Protein AF-A0A967M1W3-F1 (afdb_monomer)

Structure (mmCIF, N/CA/C/O backbone):
data_AF-A0A967M1W3-F1
#
_entry.id   AF-A0A967M1W3-F1
#
loop_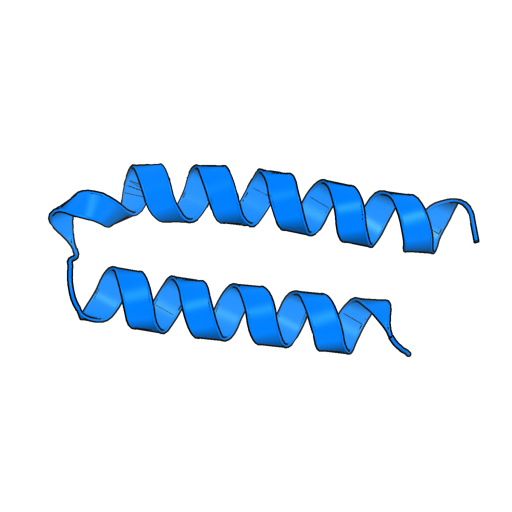
_atom_site.group_PDB
_atom_site.id
_atom_site.type_symbol
_atom_site.label_atom_id
_atom_site.label_alt_id
_atom_site.label_comp_id
_atom_site.label_asym_id
_atom_site.label_entity_id
_atom_site.label_seq_id
_atom_site.pdbx_PDB_ins_code
_atom_site.Cartn_x
_atom_site.Cartn_y
_atom_site.Cartn_z
_atom_site.occupancy
_atom_site.B_iso_or_equiv
_atom_site.auth_seq_id
_atom_site.auth_comp_id
_atom_site.auth_asym_id
_atom_site.auth_atom_id
_atom_site.pdbx_PDB_model_num
ATOM 1 N N . PHE A 1 1 ? 11.002 -4.564 -11.734 1.00 65.62 1 PHE A N 1
ATOM 2 C CA . PHE A 1 1 ? 11.210 -4.935 -10.313 1.00 65.62 1 PHE A CA 1
ATOM 3 C C . PHE A 1 1 ? 10.535 -3.983 -9.320 1.00 65.62 1 PHE A C 1
ATOM 5 O O . PHE A 1 1 ? 9.969 -4.481 -8.356 1.00 65.62 1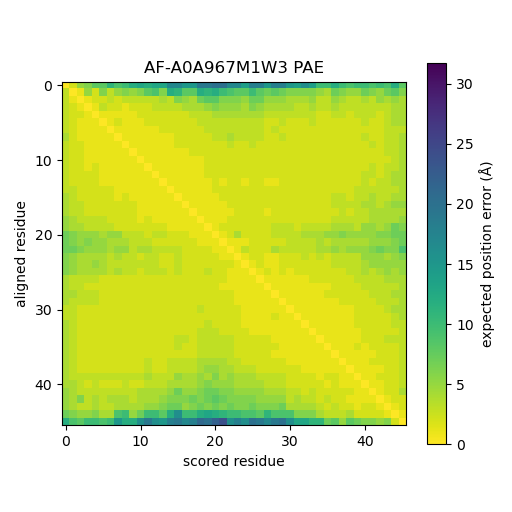 PHE A O 1
ATOM 12 N N . GLY A 1 2 ? 10.538 -2.657 -9.529 1.00 82.94 2 GLY A N 1
ATOM 13 C CA . GLY A 1 2 ? 9.914 -1.702 -8.591 1.00 82.94 2 GLY A CA 1
ATOM 14 C C . GLY A 1 2 ? 8.395 -1.861 -8.410 1.00 82.94 2 GLY A C 1
ATOM 15 O O . GLY A 1 2 ? 7.917 -1.809 -7.281 1.00 82.94 2 GLY A O 1
ATOM 16 N N . THR A 1 3 ? 7.658 -2.140 -9.491 1.00 88.44 3 THR A N 1
ATOM 17 C CA . THR A 1 3 ? 6.188 -2.288 -9.496 1.00 88.44 3 THR A CA 1
ATOM 18 C C . THR A 1 3 ? 5.698 -3.349 -8.514 1.00 88.44 3 THR A C 1
ATOM 20 O O . THR A 1 3 ? 4.975 -3.025 -7.578 1.00 88.44 3 THR A O 1
ATOM 23 N N . GLY A 1 4 ? 6.163 -4.596 -8.653 1.00 88.94 4 GLY A N 1
ATOM 24 C CA . GLY A 1 4 ? 5.728 -5.697 -7.785 1.00 88.94 4 GLY A CA 1
ATOM 25 C C . GLY A 1 4 ? 6.069 -5.483 -6.305 1.00 88.94 4 GLY A C 1
ATOM 26 O O . GLY A 1 4 ? 5.292 -5.856 -5.429 1.00 88.94 4 GLY A O 1
ATOM 27 N N . LEU A 1 5 ? 7.191 -4.815 -6.011 1.00 92.44 5 LEU A N 1
ATOM 28 C CA . LEU A 1 5 ? 7.558 -4.423 -4.645 1.00 92.44 5 LEU A CA 1
ATOM 29 C C . LEU A 1 5 ? 6.601 -3.363 -4.079 1.00 92.44 5 LEU A C 1
ATOM 31 O O . LEU A 1 5 ? 6.121 -3.507 -2.954 1.00 92.44 5 LEU A O 1
ATOM 35 N N . GLY A 1 6 ? 6.290 -2.328 -4.864 1.00 92.19 6 GLY A N 1
ATOM 36 C CA . GLY A 1 6 ? 5.344 -1.279 -4.479 1.00 92.19 6 GLY A CA 1
ATOM 37 C C . GLY A 1 6 ? 3.933 -1.821 -4.246 1.00 92.19 6 GLY A C 1
ATOM 38 O O . GLY A 1 6 ? 3.302 -1.500 -3.239 1.00 92.19 6 GLY A O 1
ATOM 39 N N . GLN A 1 7 ? 3.467 -2.712 -5.122 1.00 94.19 7 GLN A N 1
ATOM 40 C CA . GLN A 1 7 ? 2.163 -3.360 -4.983 1.00 94.19 7 GLN A CA 1
ATOM 41 C C . GLN A 1 7 ? 2.102 -4.276 -3.756 1.00 94.19 7 GLN A C 1
ATOM 43 O O . GLN A 1 7 ? 1.141 -4.210 -2.991 1.00 94.19 7 GLN A O 1
ATOM 48 N N . GLY A 1 8 ? 3.142 -5.083 -3.515 1.00 94.56 8 GLY A N 1
ATOM 49 C CA . GLY A 1 8 ? 3.218 -5.952 -2.337 1.00 94.56 8 GLY A CA 1
ATOM 50 C C . GLY A 1 8 ? 3.176 -5.172 -1.018 1.00 94.56 8 GLY A C 1
ATOM 51 O O . GLY A 1 8 ? 2.457 -5.551 -0.092 1.00 94.56 8 GLY A O 1
ATOM 52 N N . LEU A 1 9 ? 3.884 -4.040 -0.944 1.00 95.25 9 LEU A N 1
ATOM 53 C CA . LEU A 1 9 ? 3.851 -3.137 0.214 1.00 95.25 9 LEU A CA 1
ATOM 54 C C . LEU A 1 9 ? 2.479 -2.479 0.409 1.00 95.25 9 LEU A C 1
ATOM 56 O O . LEU A 1 9 ? 2.001 -2.390 1.546 1.00 95.25 9 LEU A O 1
ATOM 60 N N . ALA A 1 10 ? 1.831 -2.048 -0.677 1.00 94.69 10 ALA A N 1
ATOM 61 C CA . ALA A 1 10 ? 0.491 -1.471 -0.629 1.00 94.69 10 ALA A CA 1
ATOM 62 C C . ALA A 1 10 ? -0.540 -2.479 -0.096 1.00 94.69 10 ALA A C 1
ATOM 64 O O . ALA A 1 10 ? -1.305 -2.152 0.813 1.00 94.69 10 ALA A O 1
ATOM 65 N N . ILE A 1 11 ? -0.504 -3.723 -0.587 1.00 96.00 11 ILE A N 1
ATOM 66 C CA . ILE A 1 11 ? -1.396 -4.802 -0.137 1.00 96.00 11 ILE A CA 1
ATOM 67 C C . ILE A 1 11 ? -1.152 -5.129 1.337 1.00 96.00 11 ILE A C 1
ATOM 69 O O . ILE A 1 11 ? -2.104 -5.178 2.114 1.00 96.00 11 ILE A O 1
ATOM 73 N N . LYS A 1 12 ? 0.111 -5.293 1.754 1.00 97.00 12 LYS A N 1
ATOM 74 C CA . LYS A 1 12 ? 0.455 -5.544 3.163 1.00 97.00 12 LYS A CA 1
ATOM 75 C C . LYS A 1 12 ? -0.139 -4.465 4.076 1.00 97.00 12 LYS A C 1
ATOM 77 O O . LYS A 1 12 ? -0.793 -4.780 5.067 1.00 97.00 12 LYS A O 1
ATOM 82 N N . SER A 1 13 ? 0.055 -3.199 3.713 1.00 95.44 13 SER A N 1
ATOM 83 C CA . SER A 1 13 ? -0.411 -2.052 4.501 1.00 95.44 13 SER A CA 1
ATOM 84 C C . SER A 1 13 ? -1.940 -1.977 4.558 1.00 95.44 13 SER A C 1
ATOM 86 O O . SER A 1 13 ? -2.506 -1.662 5.605 1.00 95.44 13 SER A O 1
ATOM 88 N N . ALA A 1 14 ? -2.622 -2.309 3.458 1.00 96.12 14 ALA A N 1
ATOM 89 C CA . ALA A 1 14 ? -4.077 -2.380 3.411 1.00 96.12 14 ALA A CA 1
ATOM 90 C C . ALA A 1 14 ? -4.618 -3.489 4.324 1.00 96.12 14 ALA A C 1
ATOM 92 O O . ALA A 1 14 ? -5.527 -3.234 5.110 1.00 96.12 14 ALA A O 1
ATOM 93 N N . VAL A 1 15 ? -4.025 -4.688 4.288 1.00 96.12 15 VAL A N 1
ATOM 94 C CA . VAL A 1 15 ? -4.421 -5.809 5.156 1.00 96.12 15 VAL A CA 1
ATOM 95 C C . VAL A 1 15 ? -4.214 -5.467 6.633 1.00 96.12 15 VAL A C 1
ATOM 97 O O . VAL A 1 15 ? -5.117 -5.685 7.439 1.00 96.12 15 VAL A O 1
ATOM 100 N N . GLU A 1 16 ? -3.078 -4.867 6.998 1.00 97.12 16 GLU A N 1
ATOM 101 C CA . GLU A 1 16 ? -2.835 -4.404 8.371 1.00 97.12 16 GLU A CA 1
ATOM 102 C C . GLU A 1 16 ? -3.840 -3.324 8.807 1.00 97.12 16 GLU A C 1
ATOM 104 O O . GLU A 1 16 ? -4.331 -3.344 9.938 1.00 97.12 16 GLU A O 1
ATOM 109 N N . GLY A 1 17 ? -4.179 -2.392 7.911 1.00 95.19 17 GLY A N 1
ATOM 110 C 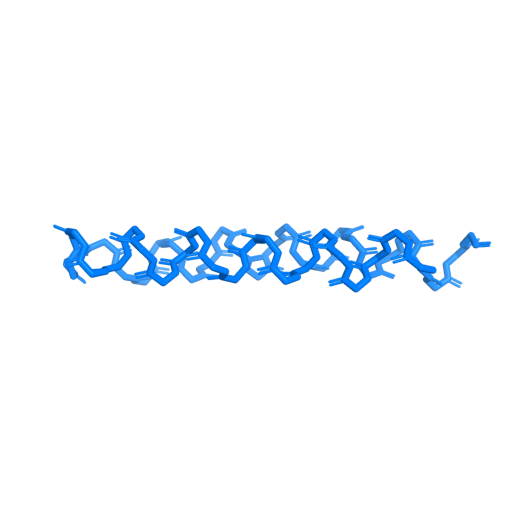CA . GLY A 1 17 ? -5.181 -1.358 8.162 1.00 95.19 17 GLY A CA 1
ATOM 111 C C . GLY A 1 17 ? -6.580 -1.934 8.388 1.00 95.19 17 GLY A C 1
ATOM 112 O O . GLY A 1 17 ? -7.256 -1.546 9.341 1.00 95.19 17 GLY A O 1
ATOM 113 N N . VAL A 1 18 ? -6.991 -2.899 7.559 1.00 96.81 18 VAL A N 1
ATOM 114 C CA . VAL A 1 18 ? -8.268 -3.617 7.696 1.00 96.81 18 VAL A CA 1
ATOM 115 C C . VAL A 1 18 ? -8.308 -4.413 8.997 1.00 96.81 18 VAL A C 1
ATOM 117 O O . VAL A 1 18 ? -9.308 -4.363 9.705 1.00 96.81 18 VAL A O 1
ATOM 120 N N . ALA A 1 19 ? -7.222 -5.105 9.349 1.00 95.94 19 ALA A N 1
ATOM 121 C CA . ALA A 1 19 ? -7.146 -5.876 10.587 1.00 95.94 19 ALA A CA 1
ATOM 122 C C . ALA A 1 19 ?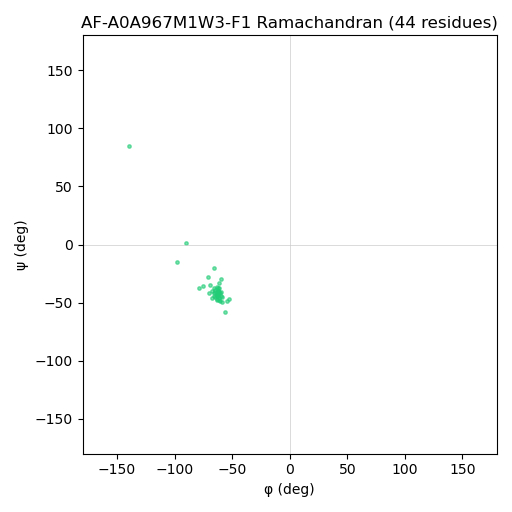 -7.294 -4.988 11.837 1.00 95.94 19 ALA A C 1
ATOM 124 O O . ALA A 1 19 ? -7.940 -5.389 12.802 1.00 95.94 19 ALA A O 1
ATOM 125 N N . ARG A 1 20 ? -6.734 -3.769 11.816 1.00 96.38 20 ARG A N 1
ATOM 126 C CA . ARG A 1 20 ? -6.869 -2.796 12.916 1.00 96.38 20 ARG A CA 1
ATOM 127 C C . ARG A 1 20 ? -8.240 -2.130 12.968 1.00 96.38 20 ARG A C 1
ATOM 129 O O . ARG A 1 20 ? -8.720 -1.826 14.055 1.00 96.38 20 ARG A O 1
ATOM 136 N N . ASN A 1 21 ? -8.854 -1.867 11.816 1.00 95.12 21 ASN A N 1
ATOM 137 C CA . ASN A 1 21 ? -10.174 -1.249 11.736 1.00 95.12 21 ASN A CA 1
ATOM 138 C C . ASN A 1 21 ? -11.032 -1.896 10.632 1.00 95.12 21 ASN A C 1
ATOM 140 O O . ASN A 1 21 ? -11.122 -1.361 9.520 1.00 95.12 21 ASN A O 1
ATOM 144 N 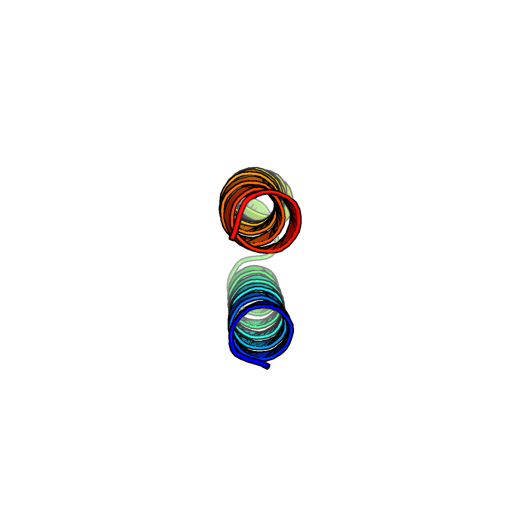N . PRO A 1 22 ? -11.718 -3.012 10.942 1.00 93.06 22 PRO A N 1
ATOM 145 C CA . PRO A 1 22 ? -12.536 -3.732 9.966 1.00 93.06 22 PRO A CA 1
ATOM 146 C C . PRO A 1 22 ? -13.669 -2.885 9.370 1.00 93.06 22 PRO A C 1
ATOM 148 O O . PRO A 1 22 ? -14.022 -3.058 8.204 1.00 93.06 22 PRO A O 1
ATOM 151 N N . GLY A 1 23 ? -14.201 -1.919 10.131 1.00 95.38 23 GLY A N 1
ATOM 152 C CA . GLY A 1 23 ? -15.255 -1.009 9.667 1.00 95.38 23 GLY A CA 1
ATOM 153 C C . GLY A 1 23 ? -14.808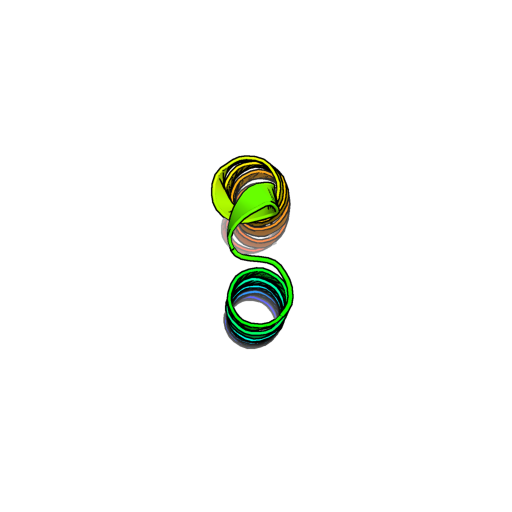 -0.060 8.549 1.00 95.38 23 GLY A C 1
ATOM 154 O O . GLY A 1 23 ? -15.637 0.434 7.790 1.00 95.38 23 GLY A O 1
ATOM 155 N N . ALA A 1 24 ? -13.499 0.161 8.395 1.00 94.31 24 ALA A N 1
ATOM 156 C CA . ALA A 1 24 ? -12.933 0.974 7.320 1.00 94.31 24 ALA A CA 1
ATOM 157 C C . ALA A 1 24 ? -12.586 0.167 6.053 1.00 94.31 24 ALA A C 1
ATOM 159 O O . ALA A 1 24 ? -12.089 0.749 5.086 1.00 94.31 24 ALA A O 1
ATOM 160 N N . SER A 1 25 ? -12.853 -1.147 6.027 1.00 93.88 25 SER A N 1
ATOM 161 C CA . SER A 1 25 ? -12.384 -2.062 4.977 1.00 93.88 25 SER A CA 1
ATOM 162 C C . SER A 1 25 ? -12.727 -1.615 3.556 1.00 93.88 25 SER A C 1
ATOM 164 O O . SER A 1 25 ? -11.842 -1.539 2.705 1.00 93.88 25 SER A O 1
ATOM 166 N N . GLY A 1 26 ? -13.978 -1.209 3.312 1.00 95.00 26 GLY A N 1
ATOM 167 C CA . GLY A 1 26 ? -14.402 -0.743 1.989 1.00 95.00 26 GLY A CA 1
ATOM 168 C C . GLY A 1 26 ? -13.608 0.474 1.505 1.00 95.00 26 GLY A C 1
ATOM 169 O O . GLY A 1 26 ? -13.129 0.495 0.376 1.00 95.00 26 GLY A O 1
ATOM 170 N N . LYS A 1 27 ? -13.386 1.465 2.378 1.00 96.44 27 LYS A N 1
ATOM 171 C CA . LYS A 1 27 ? -12.611 2.667 2.032 1.00 96.44 27 LYS A CA 1
ATOM 172 C C . LYS A 1 27 ? -11.134 2.340 1.796 1.00 96.44 27 LYS A C 1
ATOM 174 O O . LYS A 1 27 ? -10.540 2.886 0.868 1.00 96.44 27 LYS A O 1
ATOM 179 N N . ILE A 1 28 ? -10.553 1.453 2.609 1.00 96.56 28 ILE A N 1
ATOM 180 C CA . ILE A 1 28 ? -9.159 1.010 2.463 1.00 96.5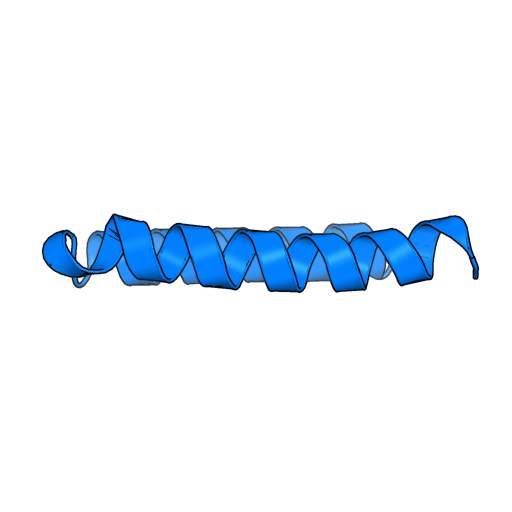6 28 ILE A CA 1
ATOM 181 C C . ILE A 1 28 ? -8.969 0.278 1.129 1.00 96.56 28 ILE A C 1
ATOM 183 O O . ILE A 1 28 ? -8.049 0.612 0.387 1.00 96.56 28 ILE A O 1
ATOM 187 N N . MET A 1 29 ? -9.863 -0.656 0.790 1.00 95.88 29 MET A N 1
ATOM 188 C CA . MET A 1 29 ? -9.847 -1.380 -0.487 1.00 95.88 29 MET A CA 1
ATOM 189 C C . MET A 1 29 ? -9.941 -0.432 -1.688 1.00 95.88 29 MET A C 1
ATOM 191 O O . MET A 1 29 ? -9.155 -0.561 -2.626 1.00 95.88 29 MET A O 1
ATOM 195 N N . THR A 1 30 ? -10.844 0.554 -1.649 1.00 96.50 30 THR A N 1
ATOM 196 C CA . THR A 1 30 ? -10.989 1.537 -2.735 1.00 96.50 30 THR A CA 1
ATOM 197 C C . THR A 1 30 ? -9.709 2.341 -2.947 1.00 96.50 30 THR A C 1
ATOM 199 O O . THR A 1 30 ? -9.232 2.453 -4.073 1.00 96.50 30 THR A O 1
ATOM 202 N N . ILE A 1 31 ? -9.116 2.876 -1.875 1.00 95.94 31 ILE A N 1
ATOM 203 C CA . ILE A 1 31 ? -7.878 3.665 -1.974 1.00 95.94 31 ILE A CA 1
ATOM 204 C C . ILE A 1 31 ? -6.713 2.788 -2.453 1.00 95.94 31 ILE A C 1
ATOM 206 O O . ILE A 1 31 ? -5.936 3.217 -3.305 1.00 95.94 31 ILE A O 1
ATOM 210 N N . MET A 1 32 ? -6.614 1.552 -1.952 1.00 97.00 32 MET A N 1
ATOM 211 C CA . MET A 1 32 ? -5.601 0.587 -2.379 1.00 97.00 32 MET A CA 1
ATOM 212 C C . MET A 1 32 ? -5.695 0.312 -3.883 1.00 97.00 32 MET A C 1
ATOM 214 O O . MET A 1 32 ? -4.682 0.399 -4.568 1.00 97.00 32 MET A O 1
ATOM 218 N N . LEU A 1 33 ? -6.888 0.021 -4.411 1.00 96.12 33 LEU A N 1
ATOM 219 C CA . LEU A 1 33 ? -7.084 -0.252 -5.839 1.00 96.12 33 LEU A CA 1
ATOM 220 C C . LEU A 1 33 ? -6.699 0.940 -6.719 1.00 96.12 33 LEU A C 1
ATOM 222 O O . LEU A 1 33 ? -6.048 0.746 -7.743 1.00 96.12 33 LEU A O 1
ATOM 226 N N . ILE A 1 34 ? -7.039 2.163 -6.304 1.00 95.81 34 ILE A N 1
ATOM 227 C CA . ILE A 1 34 ? -6.640 3.382 -7.023 1.00 95.81 34 ILE A CA 1
ATOM 228 C C . ILE A 1 34 ? -5.109 3.498 -7.060 1.00 95.81 34 ILE A C 1
ATOM 230 O O . ILE A 1 34 ? -4.532 3.707 -8.125 1.00 95.81 34 ILE A O 1
ATOM 234 N N . GLY A 1 35 ? -4.439 3.308 -5.920 1.00 93.81 35 GLY A N 1
ATOM 235 C CA . GLY A 1 35 ? -2.977 3.354 -5.848 1.00 93.81 35 GLY A CA 1
ATOM 236 C C . GLY A 1 35 ? -2.301 2.252 -6.672 1.00 93.81 35 GLY A C 1
ATOM 237 O O . GLY A 1 35 ? -1.337 2.520 -7.384 1.00 93.81 35 GLY A O 1
ATOM 238 N N . LEU A 1 36 ? -2.834 1.027 -6.635 1.00 95.12 36 LEU A N 1
ATOM 239 C CA . LEU A 1 36 ? -2.341 -0.092 -7.443 1.00 95.12 36 LEU A CA 1
ATOM 240 C C . LEU A 1 36 ? -2.489 0.185 -8.942 1.00 95.12 36 LEU A C 1
ATOM 242 O O . LEU A 1 36 ? -1.561 -0.101 -9.691 1.00 95.12 36 LEU A O 1
ATOM 246 N N . ALA A 1 37 ? -3.601 0.787 -9.372 1.00 94.56 37 ALA A N 1
ATOM 247 C CA . ALA A 1 37 ? -3.817 1.159 -10.769 1.00 94.56 37 ALA A CA 1
ATOM 248 C C . ALA A 1 37 ? -2.798 2.201 -11.263 1.00 94.56 37 ALA A C 1
ATOM 250 O O . ALA A 1 37 ? -2.335 2.117 -12.397 1.00 94.56 37 ALA A O 1
ATOM 251 N N . MET A 1 38 ? -2.403 3.151 -10.409 1.00 93.06 38 MET A N 1
ATOM 252 C CA . MET A 1 38 ? -1.346 4.122 -10.727 1.00 93.06 38 MET A CA 1
ATOM 253 C C . MET A 1 38 ? 0.044 3.479 -10.798 1.00 93.06 38 MET A C 1
ATOM 255 O O . MET A 1 38 ? 0.883 3.893 -11.591 1.00 93.06 38 MET A O 1
ATOM 259 N N . ILE A 1 39 ? 0.310 2.477 -9.960 1.00 92.19 39 ILE A N 1
ATOM 2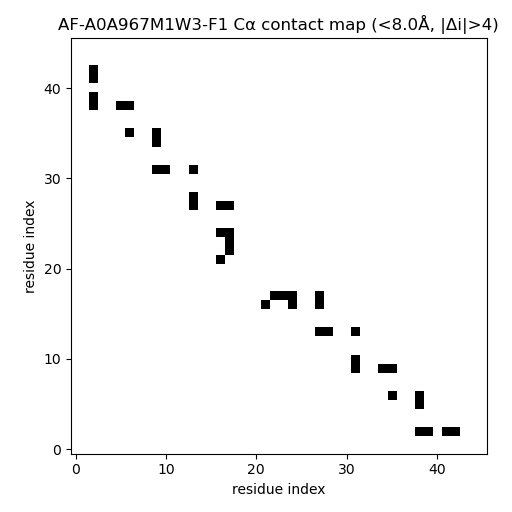60 C CA . ILE A 1 39 ? 1.579 1.740 -9.997 1.00 92.19 39 ILE A CA 1
ATOM 261 C C . ILE A 1 39 ? 1.650 0.870 -11.262 1.00 92.19 39 ILE A C 1
ATOM 263 O O . ILE A 1 39 ? 2.685 0.840 -11.926 1.00 92.19 39 ILE A O 1
ATOM 267 N N . GLU A 1 40 ? 0.550 0.208 -11.624 1.00 92.75 40 GLU A N 1
ATOM 268 C CA . GLU A 1 40 ? 0.438 -0.570 -12.865 1.00 92.75 40 GLU A CA 1
ATOM 269 C C . GLU A 1 40 ? 0.540 0.295 -14.118 1.00 92.75 40 GLU A C 1
ATOM 271 O O . GLU A 1 40 ? 1.198 -0.107 -15.073 1.00 92.75 40 GLU A O 1
ATOM 276 N N . SER A 1 41 ? -0.045 1.498 -14.133 1.00 91.81 41 SER A N 1
ATOM 277 C CA . SER A 1 41 ? 0.074 2.370 -15.305 1.00 91.81 41 SER A CA 1
ATOM 278 C C . SER A 1 41 ? 1.536 2.711 -15.598 1.00 91.81 41 SER A C 1
ATOM 280 O O . SER A 1 41 ? 1.961 2.632 -16.747 1.00 91.81 41 SER A O 1
ATOM 282 N N . LEU A 1 42 ? 2.345 2.989 -14.572 1.00 87.88 42 LEU A N 1
ATOM 283 C CA . LEU A 1 42 ? 3.783 3.203 -14.744 1.00 87.88 42 LEU A CA 1
ATOM 284 C C . LEU A 1 42 ? 4.489 1.960 -15.295 1.00 87.88 42 LEU A C 1
ATOM 286 O O . LEU A 1 42 ? 5.373 2.103 -16.122 1.00 87.88 42 LEU A O 1
ATOM 290 N N . ALA A 1 43 ? 4.090 0.759 -14.879 1.00 88.00 43 ALA A N 1
ATOM 291 C CA . ALA A 1 43 ? 4.694 -0.488 -15.350 1.00 88.00 43 ALA A CA 1
ATOM 292 C C . ALA A 1 43 ? 4.355 -0.830 -16.808 1.00 88.00 43 ALA A C 1
ATOM 294 O O . ALA A 1 43 ? 5.118 -1.530 -17.466 1.00 88.00 43 ALA A O 1
ATOM 295 N N . ILE A 1 44 ? 3.195 -0.381 -17.294 1.00 88.19 44 ILE A N 1
ATOM 296 C CA . ILE A 1 44 ? 2.772 -0.580 -18.684 1.00 88.19 44 ILE A CA 1
ATOM 297 C C . ILE A 1 44 ? 3.468 0.423 -19.614 1.00 88.19 44 ILE A C 1
ATOM 299 O O . ILE A 1 44 ? 3.799 0.075 -20.746 1.00 88.19 44 ILE A O 1
ATOM 303 N N . TYR A 1 45 ? 3.658 1.667 -19.163 1.00 85.19 45 TYR A N 1
ATOM 304 C CA . TYR A 1 45 ? 4.161 2.760 -20.004 1.00 85.19 45 TYR A CA 1
ATOM 305 C C . TYR A 1 45 ? 5.669 3.036 -19.885 1.00 85.19 45 TYR A C 1
ATOM 307 O O . TYR A 1 45 ? 6.197 3.750 -20.739 1.00 85.19 45 TYR A O 1
ATOM 315 N N . VAL A 1 46 ? 6.351 2.519 -18.857 1.00 74.75 46 VAL A N 1
ATOM 316 C CA . VAL A 1 46 ? 7.784 2.747 -18.577 1.00 74.75 46 VAL A CA 1
ATOM 317 C C . VAL A 1 46 ? 8.523 1.421 -18.479 1.00 74.75 46 VAL A C 1
ATOM 319 O O . VAL A 1 46 ? 9.583 1.309 -19.132 1.00 74.75 46 VAL A O 1
#

Solvent-accessible surface area (backbone atoms only — not comparable to full-atom values): 2624 Å² total; per-residue (Å²): 118,67,52,67,53,53,46,52,52,51,51,53,53,43,52,54,48,29,73,76,38,62,91,47,35,71,62,46,52,54,53,48,52,54,53,43,52,57,44,48,50,49,64,75,77,104

Foldseek 3Di:
DVLVVQLVVLVVVLVVVCVVPVVCNVVSVVVSVVVNVVSVVVVVPD

Sequence (46 aa):
FGTGLGQGLAIKSAVEGVARNPGASGKIMTIMLIGLAMIESLAIYV

Seconda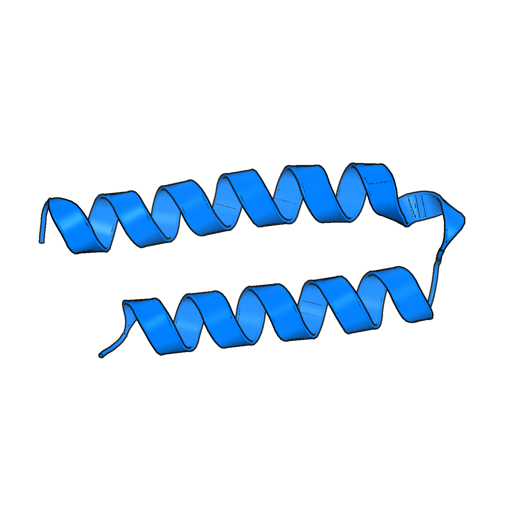ry structure (DSSP, 8-state):
-HHHHHHHHHHHHHHHHHHH-GGGHHHHHHHHHHHHHHHHHHHHH-

Radius of gyration: 11.51 Å; Cα contacts (8 Å, |Δi|>4): 21; chains: 1; bounding box: 26×10×33 Å

Nearest PDB structures (foldseek):
  6re3-assembly1_D  TM=9.865E-01  e=5.118E-02  Polytomella sp. Pringsheim 198.80
  6rd4-assembly1_B  TM=9.728E-01  e=5.118E-02  Polytomella sp. Pringsheim 198.80
  8ap6-assembly1_R1  TM=1.004E+00  e=1.009E-01  Trypanosoma brucei brucei
  8ap6-assembly1_U1  TM=9.997E-01  e=1.009E-01  Trypanosoma brucei brucei
  6tmh-assembly1_K  TM=9.737E-01  e=1.080E-01  Toxoplasma gondii GT1

Mean predicted aligned error: 3.08 Å

pLDDT: mean 92.73, std 5.87, range [65.62, 97.12]